Protein AF-A0A950HP23-F1 (afdb_monomer_lite)

pLDDT: mean 74.01, std 20.94, range [34.53, 98.5]

Secondary structure (DSSP, 8-state):
-PPPEEEEEEESTTTT-TTSEEEEEEESSHHHHHHHHHHHHHHHHHHHHHHHHTTSTTS-HHHHHHHHHHHHSEEEEEE-TTS-B-S-HHHHHHHHHHHHHHHHHHHHHHHTTS-----------------------------SS--PPPPTHHHHHHHHHHHHHHHHHHH--

Radius of gyration: 28.59 Å; chains: 1; bounding box: 84×47×52 Å

Structure (mmCIF, N/CA/C/O backbone):
data_AF-A0A950HP23-F1
#
_entry.id   AF-A0A950HP23-F1
#
loop_
_atom_site.group_PDB
_atom_site.id
_atom_site.type_symbol
_atom_site.label_atom_id
_atom_site.label_alt_id
_atom_site.label_comp_id
_atom_site.label_asym_id
_atom_site.label_entity_id
_atom_site.label_seq_id
_atom_site.pdbx_PDB_ins_code
_atom_site.Cartn_x
_atom_site.Cartn_y
_atom_site.Cartn_z
_atom_site.occupancy
_atom_site.B_iso_or_equiv
_atom_site.auth_seq_id
_atom_site.auth_comp_id
_atom_site.auth_asym_id
_atom_site.auth_atom_id
_atom_site.pdbx_PDB_model_num
ATOM 1 N N . MET A 1 1 ? 20.517 -5.045 -19.372 1.00 52.53 1 MET A N 1
ATOM 2 C CA . MET A 1 1 ? 19.512 -6.123 -19.314 1.00 52.53 1 MET A CA 1
ATOM 3 C C . MET A 1 1 ? 18.325 -5.538 -18.589 1.00 52.53 1 MET A C 1
ATOM 5 O O . MET A 1 1 ? 18.544 -4.995 -17.513 1.00 52.53 1 MET A O 1
ATOM 9 N N . ASP A 1 2 ? 17.135 -5.584 -19.178 1.00 70.44 2 ASP A N 1
ATOM 10 C CA . ASP A 1 2 ? 15.925 -5.118 -18.498 1.00 70.44 2 ASP A CA 1
ATOM 11 C C . ASP A 1 2 ? 15.677 -6.008 -17.279 1.00 70.44 2 ASP A C 1
ATOM 13 O O . ASP A 1 2 ? 15.664 -7.237 -17.405 1.00 70.44 2 ASP A O 1
ATOM 17 N N . GLN A 1 3 ? 15.518 -5.409 -16.100 1.00 82.56 3 GLN A N 1
ATOM 18 C CA . GLN A 1 3 ? 15.106 -6.164 -14.920 1.00 82.56 3 GLN A CA 1
ATOM 19 C C . GLN A 1 3 ? 13.614 -6.513 -15.036 1.00 82.56 3 GLN A C 1
ATOM 21 O O . GLN A 1 3 ? 12.870 -5.810 -15.722 1.00 82.56 3 GLN A O 1
ATOM 26 N N . PRO A 1 4 ? 13.130 -7.605 -14.424 1.00 93.06 4 PRO A N 1
ATOM 27 C CA . PRO A 1 4 ? 11.693 -7.825 -14.324 1.00 93.06 4 PRO A CA 1
ATOM 28 C C . PRO A 1 4 ? 11.042 -6.727 -13.469 1.00 93.06 4 PRO A C 1
ATOM 30 O O . PRO A 1 4 ? 11.697 -6.105 -12.628 1.00 93.06 4 PRO A O 1
ATOM 33 N N . TYR A 1 5 ? 9.733 -6.526 -13.644 1.00 97.12 5 TYR A N 1
ATOM 34 C CA . TYR A 1 5 ? 8.962 -5.786 -12.644 1.00 97.12 5 TYR A CA 1
ATOM 35 C C . TYR A 1 5 ? 9.101 -6.514 -11.314 1.00 97.12 5 TYR A C 1
ATOM 37 O O . TYR A 1 5 ? 9.101 -7.746 -11.287 1.00 97.12 5 TYR A O 1
ATOM 45 N N . HIS A 1 6 ? 9.210 -5.788 -10.216 1.00 96.94 6 HIS A N 1
ATOM 46 C CA . HIS A 1 6 ? 9.373 -6.416 -8.914 1.00 96.94 6 HIS A CA 1
ATOM 47 C C . HIS A 1 6 ? 8.680 -5.616 -7.827 1.00 96.94 6 HIS A C 1
ATOM 49 O O . HIS A 1 6 ? 8.349 -4.443 -8.007 1.00 96.94 6 HIS A O 1
ATOM 55 N N . VAL A 1 7 ? 8.424 -6.292 -6.714 1.00 97.12 7 VAL A N 1
ATOM 56 C CA . VAL A 1 7 ? 7.907 -5.673 -5.500 1.00 97.12 7 VAL A CA 1
ATOM 57 C C . VAL A 1 7 ? 8.967 -5.801 -4.428 1.00 97.12 7 VAL A C 1
ATOM 59 O O . VAL A 1 7 ? 9.409 -6.910 -4.123 1.00 97.12 7 VAL A O 1
ATOM 62 N N . THR A 1 8 ? 9.347 -4.664 -3.869 1.00 95.50 8 THR A N 1
ATOM 63 C CA . THR A 1 8 ? 10.234 -4.582 -2.714 1.00 95.50 8 THR A CA 1
ATOM 64 C C . THR A 1 8 ? 9.398 -4.213 -1.506 1.00 95.50 8 THR A C 1
ATOM 66 O O . THR A 1 8 ? 8.551 -3.325 -1.591 1.00 95.50 8 THR A O 1
ATOM 69 N N . VAL A 1 9 ? 9.613 -4.911 -0.404 1.00 94.00 9 VAL A N 1
ATOM 70 C CA . VAL A 1 9 ? 8.960 -4.645 0.870 1.00 94.00 9 VAL A CA 1
ATOM 71 C C . VAL A 1 9 ? 9.965 -3.974 1.784 1.00 94.00 9 VAL A C 1
ATOM 73 O O . VAL A 1 9 ? 11.094 -4.444 1.902 1.00 94.00 9 VAL A O 1
ATOM 76 N N . PHE A 1 10 ? 9.539 -2.873 2.391 1.00 90.88 10 PHE A N 1
ATOM 77 C CA . PHE A 1 10 ? 10.274 -2.174 3.433 1.00 90.88 10 PHE A CA 1
ATOM 78 C C . PHE A 1 10 ? 9.595 -2.445 4.771 1.00 90.88 10 PHE A C 1
ATOM 80 O O . PHE A 1 10 ? 8.373 -2.295 4.874 1.00 90.88 10 PHE A O 1
ATOM 87 N N . ASP A 1 11 ? 10.365 -2.812 5.788 1.00 86.56 11 ASP A N 1
ATOM 88 C CA . ASP A 1 11 ? 9.842 -2.879 7.147 1.00 86.56 11 ASP A CA 1
ATOM 89 C C . ASP A 1 11 ? 9.592 -1.452 7.668 1.00 86.56 11 ASP A C 1
ATOM 91 O O . ASP A 1 11 ? 10.517 -0.646 7.804 1.00 86.56 11 ASP A O 1
ATOM 95 N N . ASN A 1 12 ? 8.330 -1.099 7.947 1.00 81.12 12 ASN A N 1
ATOM 96 C CA . ASN A 1 12 ? 8.040 0.226 8.495 1.00 81.12 12 ASN A CA 1
ATOM 97 C C . ASN A 1 12 ? 8.515 0.393 9.943 1.00 81.12 12 ASN A C 1
ATOM 99 O O . ASN A 1 12 ? 8.729 1.529 10.375 1.00 81.12 12 ASN A O 1
ATOM 103 N N . PHE A 1 13 ? 8.679 -0.700 10.687 1.00 78.06 13 PHE A N 1
ATOM 104 C CA . PHE A 1 13 ? 9.155 -0.655 12.063 1.00 78.06 13 PHE A CA 1
ATOM 105 C C . PHE A 1 13 ? 10.662 -0.362 12.121 1.00 78.06 13 PHE A C 1
ATOM 107 O O . PHE A 1 13 ? 11.115 0.377 12.997 1.00 78.06 13 PHE A O 1
ATOM 114 N N . HIS A 1 14 ? 11.421 -0.843 11.134 1.00 79.06 14 HIS A N 1
ATOM 115 C CA . HIS A 1 14 ? 12.866 -0.641 11.011 1.00 79.06 14 HIS A CA 1
ATOM 116 C C . HIS A 1 14 ? 13.250 0.216 9.789 1.00 79.06 14 HIS A C 1
ATOM 118 O O . HIS A 1 14 ? 14.231 -0.064 9.112 1.00 79.06 14 HIS A O 1
ATOM 124 N N . ARG A 1 15 ? 12.518 1.306 9.510 1.00 64.81 15 ARG A N 1
ATOM 125 C CA . ARG A 1 15 ? 12.745 2.170 8.322 1.00 64.81 15 ARG A CA 1
ATOM 126 C C . ARG A 1 15 ? 14.166 2.699 8.134 1.00 64.81 15 ARG A C 1
ATOM 128 O O . ARG A 1 15 ? 14.535 3.037 7.011 1.00 64.81 15 ARG A O 1
ATOM 135 N N . ASP A 1 16 ? 14.913 2.836 9.223 1.00 71.69 16 ASP A N 1
ATOM 136 C CA . ASP A 1 16 ? 16.284 3.345 9.202 1.00 71.69 16 ASP A CA 1
ATOM 137 C C . ASP A 1 16 ? 17.326 2.235 8.980 1.00 71.69 16 ASP A C 1
ATOM 139 O O . ASP A 1 16 ? 18.511 2.539 8.828 1.00 71.69 16 ASP A O 1
ATOM 143 N N . ASP A 1 17 ? 16.903 0.967 8.954 1.00 79.00 17 ASP A N 1
ATOM 144 C CA . ASP A 1 17 ? 17.768 -0.175 8.687 1.00 79.00 17 ASP A CA 1
ATOM 145 C C . ASP A 1 17 ? 17.733 -0.533 7.187 1.00 79.00 17 ASP A C 1
ATOM 147 O O . ASP A 1 17 ? 16.716 -1.008 6.673 1.00 79.00 17 ASP A O 1
ATOM 151 N N . PRO A 1 18 ? 18.826 -0.290 6.443 1.00 73.50 18 PRO A N 1
ATOM 152 C CA . PRO A 1 18 ? 18.886 -0.585 5.017 1.00 73.50 18 PRO A CA 1
ATOM 153 C C . PRO A 1 18 ? 18.887 -2.086 4.701 1.00 73.50 18 PRO A C 1
ATOM 155 O O . PRO A 1 18 ? 18.700 -2.427 3.533 1.00 73.50 18 PRO A O 1
ATOM 158 N N . ASP A 1 19 ? 19.109 -2.959 5.690 1.00 81.56 19 ASP A N 1
ATOM 159 C CA . ASP A 1 19 ? 19.067 -4.413 5.518 1.00 81.56 19 ASP A CA 1
ATOM 160 C C . ASP A 1 19 ? 17.645 -4.980 5.723 1.00 81.56 19 ASP A C 1
ATOM 162 O O . ASP A 1 19 ? 17.366 -6.104 5.301 1.00 81.56 19 ASP A O 1
ATOM 166 N N . GLU A 1 20 ? 16.710 -4.189 6.264 1.00 85.50 20 GLU A N 1
ATOM 167 C CA . GLU A 1 20 ? 15.303 -4.567 6.494 1.00 85.50 20 GLU A CA 1
ATOM 168 C C . GLU A 1 20 ? 14.429 -4.299 5.253 1.00 85.50 20 GLU A C 1
ATOM 170 O O . GLU A 1 20 ? 13.342 -3.707 5.284 1.00 85.50 20 GLU A O 1
ATOM 175 N N . VAL A 1 21 ? 14.954 -4.737 4.106 1.00 89.94 21 VAL A N 1
ATOM 176 C CA . VAL A 1 21 ? 14.335 -4.611 2.790 1.00 89.94 21 VAL A CA 1
ATOM 177 C C . VAL A 1 21 ? 14.521 -5.897 1.991 1.00 89.94 21 VAL A C 1
ATOM 179 O O . VAL A 1 21 ? 15.623 -6.434 1.869 1.00 89.94 21 VAL A O 1
ATOM 182 N N . TRP A 1 22 ? 13.446 -6.404 1.388 1.00 92.50 22 TRP A N 1
ATOM 183 C CA . TRP A 1 22 ? 13.521 -7.624 0.581 1.00 92.50 22 TRP A CA 1
ATOM 184 C C . TRP A 1 22 ? 12.612 -7.587 -0.641 1.00 92.50 22 TRP A C 1
ATOM 186 O O . TRP A 1 22 ? 11.579 -6.920 -0.683 1.00 92.50 22 TRP A O 1
ATOM 196 N N . VAL A 1 23 ? 12.993 -8.347 -1.668 1.00 94.19 23 VAL A N 1
ATOM 197 C CA . VAL A 1 23 ? 12.158 -8.545 -2.856 1.00 94.19 23 VAL A CA 1
ATOM 198 C C . VAL A 1 23 ? 11.120 -9.622 -2.552 1.00 94.19 23 VAL A C 1
ATOM 200 O O . VAL A 1 23 ? 11.451 -10.796 -2.405 1.00 94.19 23 VAL A O 1
ATOM 203 N N . SER A 1 24 ? 9.854 -9.216 -2.492 1.00 93.31 24 SER A N 1
ATOM 204 C CA . SER A 1 24 ? 8.693 -10.087 -2.255 1.00 93.31 24 SER A CA 1
ATOM 205 C C . SER A 1 24 ? 8.318 -10.905 -3.497 1.00 93.31 24 SER A C 1
ATOM 207 O O . SER A 1 24 ? 7.831 -12.032 -3.396 1.00 93.31 24 SER A O 1
ATOM 209 N N . GLY A 1 25 ? 8.598 -10.382 -4.696 1.00 94.88 25 GLY A N 1
ATOM 210 C CA . GLY A 1 25 ? 8.337 -11.107 -5.935 1.00 94.88 25 GLY A CA 1
ATOM 211 C C . GLY A 1 25 ? 8.779 -10.381 -7.198 1.00 94.88 25 GLY A C 1
ATOM 212 O O . GLY A 1 25 ? 9.046 -9.179 -7.195 1.00 94.88 25 GLY A O 1
ATOM 213 N N . THR A 1 26 ? 8.820 -11.134 -8.299 1.00 97.12 26 THR A N 1
ATOM 214 C CA . THR A 1 26 ? 9.098 -10.629 -9.650 1.00 97.12 26 THR A CA 1
ATOM 215 C C . THR A 1 26 ? 7.949 -10.976 -10.593 1.00 97.12 26 THR A C 1
ATOM 217 O O . THR A 1 26 ? 7.298 -12.013 -10.457 1.00 97.12 26 THR A O 1
ATOM 220 N N . PHE A 1 27 ? 7.671 -10.088 -11.543 1.00 96.94 27 PHE A N 1
ATOM 221 C CA . PHE A 1 27 ? 6.472 -10.112 -12.371 1.00 96.94 27 PHE A CA 1
ATOM 222 C C . PHE A 1 27 ? 6.801 -9.774 -13.828 1.00 96.94 27 PHE A C 1
ATOM 224 O O . PHE A 1 27 ? 7.689 -8.977 -14.136 1.00 96.94 27 PHE A O 1
ATOM 231 N N . ALA A 1 28 ? 6.043 -10.365 -14.752 1.00 95.25 28 ALA A N 1
ATOM 232 C CA . ALA A 1 28 ? 6.210 -10.117 -16.185 1.00 95.25 28 ALA A CA 1
ATOM 233 C C . ALA A 1 28 ? 5.651 -8.749 -16.632 1.00 95.25 28 ALA A C 1
ATOM 235 O O . ALA A 1 28 ? 6.125 -8.176 -17.619 1.00 95.25 28 ALA A O 1
ATOM 236 N N . THR A 1 29 ? 4.664 -8.229 -15.897 1.00 97.00 29 THR A N 1
ATOM 237 C CA . THR A 1 29 ? 3.838 -7.061 -16.249 1.00 97.00 29 THR A CA 1
ATOM 238 C C . THR A 1 29 ? 3.692 -6.106 -15.066 1.00 97.00 29 THR A C 1
ATOM 240 O O . THR A 1 29 ? 3.638 -6.569 -13.922 1.00 97.00 29 THR A O 1
ATOM 243 N N . ALA A 1 30 ? 3.515 -4.812 -15.345 1.00 97.50 30 ALA A N 1
ATOM 244 C CA . ALA A 1 30 ? 3.261 -3.789 -14.330 1.00 97.50 30 ALA A CA 1
ATOM 245 C C . ALA A 1 30 ? 1.995 -4.094 -13.514 1.00 97.50 30 ALA A C 1
ATOM 247 O O . ALA A 1 30 ? 2.004 -4.018 -12.290 1.00 97.50 30 ALA A O 1
ATOM 248 N N . GLU A 1 31 ? 0.923 -4.524 -14.179 1.00 98.19 31 GLU A N 1
ATOM 249 C CA . GLU A 1 31 ? -0.383 -4.778 -13.570 1.00 98.19 31 GLU A CA 1
ATOM 250 C C . GLU A 1 31 ? -0.306 -5.878 -12.508 1.00 98.19 31 GLU A C 1
ATOM 252 O O . GLU A 1 31 ? -0.896 -5.751 -11.439 1.00 98.19 31 GLU A O 1
ATOM 257 N N . ALA A 1 32 ? 0.457 -6.940 -12.777 1.00 97.88 32 ALA A N 1
ATOM 258 C CA . ALA A 1 32 ? 0.666 -8.033 -11.831 1.00 97.88 32 ALA A CA 1
ATOM 259 C C . ALA A 1 32 ? 1.462 -7.594 -10.590 1.00 97.88 32 ALA A C 1
ATOM 261 O O . ALA A 1 32 ? 1.109 -7.993 -9.480 1.00 97.88 32 ALA A O 1
ATOM 262 N N . ALA A 1 33 ? 2.483 -6.746 -10.761 1.00 97.81 33 ALA A N 1
ATOM 263 C CA . ALA A 1 33 ? 3.232 -6.180 -9.638 1.00 97.81 33 ALA A CA 1
ATOM 264 C C . A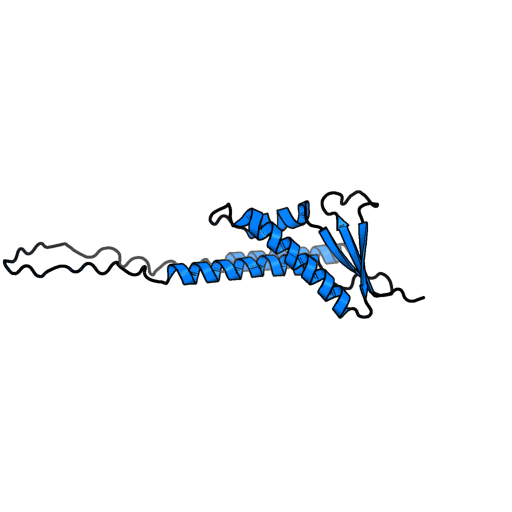LA A 1 33 ? 2.341 -5.264 -8.783 1.00 97.81 33 ALA A C 1
ATOM 266 O O . ALA A 1 33 ? 2.285 -5.412 -7.564 1.00 97.81 33 ALA A O 1
ATOM 267 N N . ILE A 1 34 ? 1.561 -4.385 -9.421 1.00 98.50 34 ILE A N 1
ATOM 268 C CA . ILE A 1 34 ? 0.604 -3.503 -8.736 1.00 98.50 34 ILE A CA 1
ATOM 269 C C . ILE A 1 34 ? -0.461 -4.319 -7.997 1.00 98.50 34 ILE A C 1
ATOM 271 O O . ILE A 1 34 ? -0.774 -4.029 -6.846 1.00 98.50 34 ILE A O 1
ATOM 275 N N . ALA A 1 35 ? -1.009 -5.361 -8.624 1.00 98.31 35 ALA A N 1
ATOM 276 C CA . ALA A 1 35 ? -1.989 -6.234 -7.985 1.00 98.31 35 ALA A CA 1
ATOM 277 C C . ALA A 1 35 ? -1.408 -6.965 -6.764 1.00 98.31 35 ALA A C 1
ATOM 279 O O . ALA A 1 35 ? -2.122 -7.180 -5.786 1.00 98.31 35 ALA A O 1
ATOM 280 N N . ALA A 1 36 ? -0.122 -7.330 -6.798 1.00 97.88 36 ALA A N 1
ATOM 281 C CA . ALA A 1 36 ? 0.555 -7.919 -5.649 1.00 97.88 36 ALA A CA 1
ATOM 282 C C . ALA A 1 36 ? 0.700 -6.922 -4.491 1.00 97.88 36 ALA A C 1
ATOM 284 O O . ALA A 1 36 ? 0.333 -7.271 -3.372 1.00 97.88 36 ALA A O 1
ATOM 285 N N . VAL A 1 37 ? 1.127 -5.684 -4.773 1.00 98.06 37 VAL A N 1
ATOM 286 C CA . VAL A 1 37 ? 1.192 -4.597 -3.779 1.00 98.06 37 VAL A CA 1
ATOM 287 C C . VAL A 1 37 ? -0.174 -4.353 -3.142 1.00 98.06 37 VAL A C 1
ATOM 289 O O . VAL A 1 37 ? -0.295 -4.382 -1.921 1.00 98.06 37 VAL A O 1
ATOM 292 N N . LYS A 1 38 ? -1.220 -4.177 -3.959 1.00 98.25 38 LYS A N 1
ATOM 293 C CA . LYS A 1 38 ? -2.584 -3.933 -3.467 1.00 98.25 38 LYS A CA 1
ATOM 294 C C . LYS A 1 38 ? -3.072 -5.043 -2.546 1.00 98.25 38 LYS A C 1
ATOM 296 O O . LYS A 1 38 ? -3.576 -4.758 -1.472 1.00 98.25 38 LYS A O 1
ATOM 301 N N . ARG A 1 39 ? -2.878 -6.304 -2.940 1.00 97.75 39 ARG A N 1
ATOM 302 C CA . ARG A 1 39 ? -3.282 -7.461 -2.131 1.00 97.75 39 ARG A CA 1
ATOM 303 C C . ARG A 1 39 ? -2.583 -7.496 -0.773 1.00 97.75 39 ARG A C 1
ATOM 305 O O . ARG A 1 39 ? -3.217 -7.874 0.205 1.00 97.75 39 ARG A O 1
ATOM 312 N N . GLN A 1 40 ? -1.300 -7.145 -0.717 1.00 97.00 40 GLN A N 1
ATOM 313 C CA . GLN A 1 40 ? -0.565 -7.100 0.545 1.00 97.00 40 GLN A CA 1
ATOM 314 C C . GLN A 1 40 ? -1.082 -5.962 1.434 1.00 97.00 40 GLN A C 1
ATOM 316 O O . GLN A 1 40 ? -1.434 -6.220 2.578 1.00 97.00 40 GLN A O 1
ATOM 321 N N . ILE A 1 41 ? -1.257 -4.754 0.883 1.00 96.56 41 ILE A N 1
ATOM 322 C CA . ILE A 1 41 ? -1.859 -3.617 1.604 1.00 96.56 41 ILE A CA 1
ATOM 323 C C . ILE A 1 41 ? -3.253 -3.971 2.138 1.00 96.56 41 ILE A C 1
ATOM 325 O O . ILE A 1 41 ? -3.538 -3.741 3.309 1.00 96.56 41 ILE A O 1
ATOM 329 N N . ASP A 1 42 ? -4.115 -4.556 1.301 1.00 96.44 42 ASP A N 1
ATOM 330 C CA . ASP A 1 42 ? -5.469 -4.959 1.689 1.00 96.44 42 ASP A CA 1
ATOM 331 C C . ASP A 1 42 ? -5.441 -5.982 2.843 1.00 96.44 42 ASP A C 1
ATOM 333 O O . ASP A 1 42 ? -6.258 -5.903 3.760 1.00 96.44 42 ASP A O 1
ATOM 337 N N . SER A 1 43 ? -4.497 -6.932 2.811 1.00 95.31 43 SER A N 1
ATOM 338 C CA . SER A 1 43 ? -4.325 -7.955 3.850 1.00 95.31 43 SER A CA 1
ATOM 339 C C . SER A 1 43 ? -3.868 -7.358 5.183 1.00 95.31 43 SER A C 1
ATOM 341 O O . SER A 1 43 ? -4.442 -7.674 6.223 1.00 95.31 43 SER A O 1
ATOM 343 N N . GLU A 1 44 ? -2.865 -6.483 5.153 1.00 93.75 44 GLU A N 1
ATOM 344 C CA . GLU A 1 44 ? -2.347 -5.777 6.331 1.00 93.75 44 GLU A CA 1
ATOM 345 C C . GLU A 1 44 ? -3.421 -4.876 6.952 1.00 93.75 44 GLU A C 1
ATOM 347 O O . GLU A 1 44 ? -3.692 -4.941 8.151 1.00 93.75 44 GLU A O 1
ATOM 352 N N . LEU A 1 45 ? -4.122 -4.086 6.130 1.00 92.56 45 LEU A N 1
ATOM 353 C CA . LEU A 1 45 ? -5.228 -3.252 6.601 1.00 92.56 45 LEU A CA 1
ATOM 354 C C . LEU A 1 45 ? -6.340 -4.089 7.240 1.00 92.56 45 LEU A C 1
ATOM 356 O O . LEU A 1 45 ? -6.860 -3.696 8.281 1.00 92.56 45 LEU A O 1
ATOM 360 N N . ALA A 1 46 ? -6.694 -5.243 6.666 1.00 90.94 46 ALA A N 1
ATOM 361 C CA . ALA A 1 46 ? -7.675 -6.151 7.258 1.00 90.94 46 ALA A CA 1
ATOM 362 C C . ALA A 1 46 ? -7.209 -6.719 8.607 1.00 90.94 46 ALA A C 1
ATOM 364 O O . ALA A 1 46 ? -8.010 -6.812 9.542 1.00 90.94 46 ALA A O 1
ATOM 365 N N . HIS A 1 47 ? -5.923 -7.057 8.730 1.00 90.31 47 HIS A N 1
ATOM 366 C CA . HIS A 1 47 ? -5.336 -7.513 9.985 1.00 90.31 47 HIS A CA 1
ATOM 367 C C . HIS A 1 47 ? -5.438 -6.430 11.069 1.00 90.31 47 HIS A C 1
ATOM 369 O O . HIS A 1 47 ? -6.112 -6.649 12.079 1.00 90.31 47 HIS A O 1
ATOM 375 N N . PHE A 1 48 ? -4.898 -5.231 10.830 1.00 88.31 48 PHE A N 1
ATOM 376 C CA . PHE A 1 48 ? -4.966 -4.135 11.804 1.00 88.31 48 PHE A CA 1
ATOM 377 C C . PHE A 1 48 ? -6.397 -3.681 12.083 1.00 88.31 48 PHE A C 1
ATOM 379 O O . PHE A 1 48 ? -6.718 -3.306 13.209 1.00 88.31 48 PHE A O 1
ATOM 386 N N . TRP A 1 49 ? -7.289 -3.750 11.093 1.00 86.19 49 TRP A N 1
ATOM 387 C CA . TRP A 1 49 ? -8.708 -3.487 11.303 1.00 86.19 49 TRP A CA 1
ATOM 388 C C . TRP A 1 49 ? -9.300 -4.419 12.362 1.00 86.19 49 TRP A C 1
ATOM 390 O O . TRP A 1 49 ? -9.951 -3.944 13.296 1.00 86.19 49 TRP A O 1
ATOM 400 N N . SER A 1 50 ? -9.038 -5.726 12.251 1.00 82.88 50 SER A N 1
ATOM 401 C CA . SER A 1 50 ? -9.531 -6.720 13.211 1.00 82.88 50 SER A CA 1
ATOM 402 C C . SER A 1 50 ? -8.985 -6.495 14.625 1.00 82.88 50 SER A C 1
ATOM 404 O O . SER A 1 50 ? -9.731 -6.596 15.595 1.00 82.88 50 SER A O 1
ATOM 406 N N . GLU A 1 51 ? -7.719 -6.097 14.762 1.00 81.50 51 GLU A N 1
ATOM 407 C CA . GLU A 1 51 ? -7.113 -5.873 16.077 1.00 81.50 51 GLU A CA 1
ATOM 408 C C . GLU A 1 51 ? -7.576 -4.567 16.731 1.00 81.50 51 GLU A C 1
ATOM 410 O O . GLU A 1 51 ? -7.834 -4.512 17.934 1.00 81.50 51 GLU A O 1
ATOM 415 N N . VAL A 1 52 ? -7.681 -3.499 15.941 1.00 75.88 52 VAL A N 1
ATOM 416 C CA . VAL A 1 52 ? -7.866 -2.135 16.443 1.00 75.88 52 VAL A CA 1
ATOM 417 C C . VAL A 1 52 ? -9.338 -1.763 16.575 1.00 75.88 52 VAL A C 1
ATOM 419 O O . VAL A 1 52 ? -9.713 -1.062 17.517 1.00 75.88 52 VAL A O 1
ATOM 422 N N . CYS A 1 53 ? -10.176 -2.185 15.628 1.00 64.44 53 CYS A N 1
ATOM 423 C CA . CYS A 1 53 ? -11.537 -1.665 15.500 1.00 64.44 53 CYS A CA 1
ATOM 424 C C . CYS A 1 53 ? -12.581 -2.542 16.195 1.00 64.44 53 CYS A C 1
ATOM 426 O O . CYS A 1 53 ? -13.564 -2.004 16.707 1.00 64.44 53 CYS A O 1
ATOM 428 N N . GLU A 1 54 ? -12.368 -3.860 16.296 1.00 62.31 54 GLU A N 1
ATOM 429 C CA . GLU A 1 54 ? -13.282 -4.738 17.046 1.00 62.31 54 GLU A CA 1
ATOM 430 C C . GLU A 1 54 ? -13.292 -4.416 18.551 1.00 62.31 54 GLU A C 1
ATOM 432 O O . GLU A 1 54 ? -14.302 -4.612 19.231 1.00 62.31 54 GLU A O 1
ATOM 437 N N . GLN A 1 55 ? -12.193 -3.867 19.077 1.00 62.69 55 GLN A N 1
ATOM 438 C CA . GLN A 1 55 ? -12.029 -3.613 20.510 1.00 62.69 55 GLN A CA 1
ATOM 439 C C . GLN A 1 55 ? -12.711 -2.315 20.988 1.00 62.69 55 GLN A C 1
ATOM 441 O O . GLN A 1 55 ? -13.174 -2.250 22.130 1.00 62.69 55 GLN A O 1
ATOM 446 N N . ASP A 1 56 ? -12.853 -1.304 20.123 1.00 59.06 56 ASP A N 1
ATOM 447 C CA . ASP A 1 56 ? -13.006 0.093 20.569 1.00 59.06 56 ASP A CA 1
ATOM 448 C C . ASP A 1 56 ? -14.393 0.736 20.399 1.00 59.06 56 ASP A C 1
ATOM 450 O O . ASP A 1 56 ? -14.553 1.937 20.619 1.00 59.06 56 ASP A O 1
ATOM 454 N N . LYS A 1 57 ? -15.432 -0.045 20.074 1.00 58.94 57 LYS A N 1
ATOM 455 C CA . LYS A 1 57 ? -16.857 0.370 20.127 1.00 58.94 57 LYS A CA 1
ATOM 456 C C . LYS A 1 57 ? -17.161 1.787 19.575 1.00 58.94 57 LYS A C 1
ATOM 458 O O . LYS A 1 57 ? -18.025 2.482 20.112 1.00 58.94 57 LYS A O 1
ATOM 463 N N . GLY A 1 58 ? -16.503 2.210 18.491 1.00 55.16 58 GLY A N 1
ATOM 464 C CA . GLY A 1 58 ? -16.900 3.396 17.715 1.00 55.16 58 GLY A CA 1
ATOM 465 C C . GLY A 1 58 ? -16.122 4.705 17.933 1.00 55.16 58 GLY A C 1
ATOM 466 O O . GLY A 1 58 ? -16.653 5.762 17.592 1.00 55.16 58 GLY A O 1
ATOM 467 N N . VAL A 1 59 ? -14.887 4.685 18.451 1.00 56.09 59 VAL A N 1
ATOM 468 C CA . VAL A 1 59 ? -13.959 5.836 18.325 1.00 56.09 59 VAL A CA 1
ATOM 469 C C . VAL A 1 59 ? -13.333 5.848 16.924 1.00 56.09 59 VAL A C 1
ATOM 471 O O . VAL A 1 59 ? -13.071 4.782 16.379 1.00 56.09 59 VAL A O 1
ATOM 474 N N . SER A 1 60 ? -13.130 7.044 16.341 1.00 61.97 60 SER A N 1
ATOM 475 C CA . SER A 1 60 ? -12.694 7.263 14.944 1.00 61.97 60 SER A CA 1
ATOM 476 C C . SER A 1 60 ? -11.554 6.317 14.519 1.00 61.97 60 SER A C 1
ATOM 478 O O . SER A 1 60 ? -10.411 6.521 14.933 1.00 61.97 60 SER A O 1
ATOM 480 N N . PRO A 1 61 ? -11.849 5.292 13.698 1.00 74.81 61 PRO A N 1
ATOM 481 C CA . PRO A 1 61 ? -10.909 4.209 13.423 1.00 74.81 61 PRO A CA 1
ATOM 482 C C . PRO A 1 61 ? -9.855 4.553 12.361 1.00 74.81 61 PRO A C 1
ATOM 484 O O . PRO A 1 61 ? -8.862 3.841 12.264 1.00 74.81 61 PRO A O 1
ATOM 487 N N . LEU A 1 62 ? -10.018 5.642 11.593 1.00 79.06 62 LEU A N 1
ATOM 488 C CA . LEU A 1 62 ? -9.157 5.926 10.432 1.00 79.06 62 LEU A CA 1
ATOM 489 C C . LEU A 1 62 ? -7.733 6.297 10.824 1.00 79.06 62 LEU A C 1
ATOM 491 O O . LEU A 1 62 ? -6.796 5.612 10.429 1.00 79.06 62 LEU A O 1
ATOM 495 N N . ASP A 1 63 ? -7.574 7.344 11.633 1.00 82.81 63 ASP A N 1
ATOM 496 C CA . ASP A 1 63 ? -6.247 7.831 12.021 1.00 82.81 63 ASP A CA 1
ATOM 497 C C . ASP A 1 63 ? -5.478 6.759 12.798 1.00 82.81 63 ASP A C 1
ATOM 499 O O . ASP A 1 63 ? -4.266 6.622 12.646 1.00 82.81 63 ASP A O 1
ATOM 503 N N . ARG A 1 64 ? -6.185 5.949 13.599 1.00 84.06 64 ARG A N 1
ATOM 504 C CA . ARG A 1 64 ? -5.573 4.851 14.348 1.00 84.06 64 ARG A CA 1
ATOM 505 C C . ARG A 1 64 ? -5.187 3.682 13.446 1.00 84.06 64 ARG A C 1
ATOM 507 O O . ARG A 1 64 ? -4.095 3.156 13.625 1.00 84.06 64 ARG A O 1
ATOM 514 N N . LEU A 1 65 ? -6.031 3.293 12.489 1.00 87.88 65 LEU A N 1
ATOM 515 C CA . LEU A 1 65 ? -5.700 2.253 11.512 1.00 87.88 65 LEU A CA 1
ATOM 516 C C . LEU A 1 65 ? -4.493 2.664 10.667 1.00 87.88 65 LEU A C 1
ATOM 518 O O . LEU A 1 65 ? -3.538 1.903 10.561 1.00 87.88 65 LEU A O 1
ATOM 522 N N . ILE A 1 66 ? -4.510 3.888 10.132 1.00 89.50 66 ILE A N 1
ATOM 523 C CA . ILE A 1 66 ? -3.398 4.446 9.356 1.00 89.50 66 ILE A CA 1
ATOM 524 C C . ILE A 1 66 ? -2.134 4.514 10.216 1.00 89.50 66 ILE A C 1
ATOM 526 O O . ILE A 1 66 ? -1.058 4.145 9.756 1.00 89.50 66 ILE A O 1
ATOM 530 N N . SER A 1 67 ? -2.242 4.954 11.474 1.00 88.44 67 SER A N 1
ATOM 531 C CA . SER A 1 67 ? -1.099 4.996 12.388 1.00 88.44 67 SER A CA 1
ATOM 532 C C . SER A 1 67 ? -0.519 3.608 12.646 1.00 88.44 67 SER A C 1
ATOM 534 O O . SER A 1 67 ? 0.696 3.468 12.630 1.00 88.44 67 SER A O 1
ATOM 536 N N . GLN A 1 68 ? -1.356 2.596 12.881 1.00 88.31 68 GLN A N 1
ATOM 537 C CA . GLN A 1 68 ? -0.902 1.225 13.128 1.00 88.31 68 GLN A CA 1
ATOM 538 C C . GLN A 1 68 ? -0.233 0.638 11.887 1.00 88.31 68 GLN A C 1
ATOM 540 O O . GLN A 1 68 ? 0.886 0.140 11.977 1.00 88.31 68 GLN A O 1
ATOM 545 N N . TYR A 1 69 ? -0.851 0.822 10.718 1.00 89.94 69 TYR A N 1
ATOM 546 C CA . TYR A 1 69 ? -0.255 0.431 9.447 1.00 89.94 69 TYR A CA 1
ATOM 547 C C . TYR A 1 69 ? 1.124 1.084 9.258 1.00 89.94 69 TYR A C 1
ATOM 549 O O . TYR A 1 69 ? 2.120 0.411 9.016 1.00 89.94 69 TYR A O 1
ATOM 557 N N . ASN A 1 70 ? 1.217 2.403 9.428 1.00 89.38 70 ASN A N 1
ATOM 558 C CA . ASN A 1 70 ? 2.465 3.136 9.213 1.00 89.38 70 ASN A CA 1
ATOM 559 C C . ASN A 1 70 ? 3.569 2.804 10.223 1.00 89.38 70 ASN A C 1
ATOM 561 O O . ASN A 1 70 ? 4.731 3.085 9.939 1.00 89.38 70 ASN A O 1
ATOM 565 N N . SER A 1 71 ? 3.223 2.276 11.398 1.00 88.06 71 SER A N 1
ATOM 566 C CA . SER A 1 71 ? 4.192 1.920 12.438 1.00 88.06 71 SER A CA 1
ATOM 567 C C . SER A 1 71 ? 4.626 0.459 12.392 1.00 88.06 71 SER A C 1
ATOM 569 O O . SER A 1 71 ? 5.751 0.173 12.788 1.00 88.06 71 SER A O 1
ATOM 571 N N . PHE A 1 72 ? 3.756 -0.449 11.946 1.00 88.19 72 PHE A N 1
ATOM 572 C CA . PHE A 1 72 ? 3.972 -1.888 12.115 1.00 88.19 72 PHE A CA 1
ATOM 573 C C . PHE A 1 72 ? 3.744 -2.721 10.855 1.00 88.19 72 PHE A C 1
ATOM 575 O O . PHE A 1 72 ? 4.149 -3.878 10.839 1.00 88.19 72 PHE A O 1
ATOM 582 N N . ALA A 1 73 ? 3.104 -2.181 9.815 1.00 89.12 73 ALA A N 1
ATOM 583 C CA . ALA A 1 73 ? 2.903 -2.932 8.581 1.00 89.12 73 ALA A CA 1
ATOM 584 C C . ALA A 1 73 ? 4.178 -2.986 7.748 1.00 89.12 73 ALA A C 1
ATOM 586 O O . ALA A 1 73 ? 4.999 -2.068 7.744 1.00 89.12 73 ALA A O 1
ATOM 587 N N . GLU A 1 74 ? 4.247 -3.991 6.897 1.00 91.25 74 GLU A N 1
ATOM 588 C CA . GLU A 1 74 ? 5.135 -3.992 5.750 1.00 91.25 74 GLU A CA 1
ATOM 589 C C . GLU A 1 74 ? 4.696 -2.932 4.710 1.00 91.25 74 GLU A C 1
ATOM 591 O O . GLU A 1 74 ? 3.505 -2.734 4.434 1.00 91.25 74 GLU A O 1
ATOM 596 N N . ALA A 1 75 ? 5.659 -2.227 4.106 1.00 90.94 75 ALA A N 1
ATOM 597 C CA . ALA A 1 75 ? 5.433 -1.250 3.038 1.00 90.94 75 ALA A CA 1
ATOM 598 C C . ALA A 1 75 ? 5.861 -1.814 1.670 1.00 90.94 75 ALA A C 1
ATOM 600 O O . ALA A 1 75 ? 7.013 -1.646 1.263 1.00 90.94 75 ALA A O 1
ATOM 601 N N . PRO A 1 76 ? 4.954 -2.472 0.926 1.00 95.25 76 PRO A N 1
ATOM 602 C CA . PRO A 1 76 ? 5.250 -2.970 -0.412 1.00 95.25 76 PRO A CA 1
ATOM 603 C C . PRO A 1 76 ? 5.277 -1.837 -1.449 1.00 95.25 76 PRO A C 1
ATOM 605 O O . PRO A 1 76 ? 4.355 -1.024 -1.541 1.00 95.25 76 PRO A O 1
ATOM 608 N N . VAL A 1 77 ? 6.304 -1.818 -2.297 1.00 95.69 77 VAL A N 1
ATOM 609 C CA . VAL A 1 77 ? 6.490 -0.848 -3.387 1.00 95.69 77 VAL A CA 1
ATOM 610 C C . VAL A 1 77 ? 6.777 -1.588 -4.689 1.00 95.69 77 VAL A C 1
ATOM 612 O O . VAL A 1 77 ? 7.663 -2.440 -4.748 1.00 95.69 77 VAL A O 1
ATOM 615 N N . ALA A 1 78 ? 6.029 -1.264 -5.746 1.00 97.44 78 ALA A N 1
ATOM 616 C CA . ALA A 1 78 ? 6.235 -1.833 -7.077 1.00 97.44 78 ALA A CA 1
ATOM 617 C C . ALA A 1 78 ? 7.193 -0.974 -7.911 1.00 97.44 78 ALA A C 1
ATOM 619 O O . ALA A 1 78 ? 7.005 0.240 -8.036 1.00 97.44 78 ALA A O 1
ATOM 620 N N . PHE A 1 79 ? 8.150 -1.637 -8.557 1.00 96.94 79 PHE A N 1
ATOM 621 C CA . PHE A 1 79 ? 9.145 -1.036 -9.437 1.00 96.94 79 PHE A CA 1
ATOM 622 C C . PHE A 1 79 ? 9.027 -1.574 -10.868 1.00 96.94 79 PHE A C 1
ATOM 624 O O . PHE A 1 79 ? 8.704 -2.748 -11.091 1.00 96.94 79 PHE A O 1
ATOM 631 N N . ASP A 1 80 ? 9.297 -0.713 -11.852 1.00 96.56 80 ASP A N 1
ATOM 632 C CA . ASP A 1 80 ? 9.450 -1.121 -13.246 1.00 96.56 80 ASP A CA 1
ATOM 633 C C . ASP A 1 80 ? 10.803 -1.778 -13.533 1.00 96.56 80 ASP A C 1
ATOM 635 O O . ASP A 1 80 ? 11.669 -1.950 -12.675 1.00 96.56 80 ASP A O 1
ATOM 639 N N . ARG A 1 81 ? 10.985 -2.120 -14.807 1.00 94.19 81 ARG A N 1
ATOM 640 C CA . ARG A 1 81 ? 12.202 -2.729 -15.343 1.00 94.19 81 ARG A CA 1
ATOM 641 C C . ARG A 1 81 ? 13.447 -1.840 -15.249 1.00 94.19 81 ARG A C 1
ATOM 643 O O . ARG A 1 81 ? 14.557 -2.346 -15.407 1.00 94.19 81 ARG A O 1
ATOM 650 N N . ASN A 1 82 ? 13.255 -0.543 -15.013 1.00 94.31 82 ASN A N 1
ATOM 651 C CA . ASN A 1 82 ? 14.294 0.471 -14.856 1.00 94.31 82 ASN A CA 1
ATOM 652 C C . ASN A 1 82 ? 14.517 0.853 -13.381 1.00 94.31 82 ASN A C 1
ATOM 654 O O . ASN A 1 82 ? 15.324 1.740 -13.110 1.00 94.31 82 ASN A O 1
ATOM 658 N N . GLY A 1 83 ? 13.803 0.229 -12.436 1.00 92.44 83 GLY A N 1
ATOM 659 C CA . GLY A 1 83 ? 13.864 0.572 -11.014 1.00 92.44 83 GLY A CA 1
ATOM 660 C C . GLY A 1 83 ? 13.095 1.844 -10.638 1.00 92.44 83 GLY A C 1
ATOM 661 O O . GLY A 1 83 ? 13.351 2.420 -9.586 1.00 92.44 83 GLY A O 1
ATOM 662 N N . SER A 1 84 ? 12.163 2.306 -11.475 1.00 95.25 84 SER A N 1
ATOM 663 C CA . SER A 1 84 ? 11.272 3.428 -11.152 1.00 95.25 84 SER A CA 1
ATOM 664 C C . SER A 1 84 ? 10.019 2.937 -10.435 1.00 95.25 84 SER A C 1
ATOM 666 O O . SER A 1 84 ? 9.433 1.932 -10.832 1.00 95.25 84 SER A O 1
ATOM 668 N N . VAL A 1 85 ? 9.574 3.664 -9.408 1.00 96.44 85 VAL A N 1
ATOM 669 C CA . VAL A 1 85 ? 8.301 3.383 -8.727 1.00 96.44 85 VAL A CA 1
ATOM 670 C C . VAL A 1 85 ? 7.141 3.590 -9.704 1.00 96.44 85 VAL A C 1
ATOM 672 O O . VAL A 1 85 ? 7.040 4.642 -10.334 1.00 96.44 85 VAL A O 1
ATOM 675 N N . ILE A 1 86 ? 6.259 2.595 -9.822 1.00 97.56 86 ILE A N 1
ATOM 676 C CA . ILE A 1 86 ? 5.132 2.612 -10.779 1.00 97.56 86 ILE A CA 1
ATOM 677 C C . ILE A 1 86 ? 3.757 2.744 -10.134 1.00 97.56 86 ILE A C 1
ATOM 679 O O . ILE A 1 86 ? 2.744 2.778 -10.834 1.00 97.56 86 ILE A O 1
ATOM 683 N N . PHE A 1 87 ? 3.703 2.780 -8.808 1.00 97.56 87 PHE A N 1
ATOM 684 C CA . PHE A 1 87 ? 2.455 2.802 -8.069 1.00 97.56 87 PHE A CA 1
ATOM 685 C C . PHE A 1 87 ? 2.622 3.522 -6.740 1.00 97.56 87 PHE A C 1
ATOM 687 O O . PHE A 1 87 ? 3.589 3.287 -6.020 1.00 97.56 87 PHE A O 1
ATOM 694 N N . ASP A 1 88 ? 1.662 4.387 -6.426 1.00 97.31 88 ASP A N 1
ATOM 695 C CA . ASP A 1 88 ? 1.609 5.095 -5.154 1.00 97.31 88 ASP A CA 1
ATOM 696 C C . ASP A 1 88 ? 0.922 4.211 -4.104 1.00 97.31 88 ASP A C 1
ATOM 698 O O . ASP A 1 88 ? -0.301 4.228 -3.934 1.00 97.31 88 ASP A O 1
ATOM 702 N N . SER A 1 89 ? 1.730 3.381 -3.440 1.00 95.06 89 SER A N 1
ATOM 703 C CA . SER A 1 89 ? 1.280 2.476 -2.379 1.00 95.06 89 SER A CA 1
ATOM 704 C C . SER A 1 89 ? 0.635 3.229 -1.215 1.00 95.06 89 SER A C 1
ATOM 706 O O . SER A 1 89 ? -0.366 2.765 -0.671 1.00 95.06 89 SER A O 1
ATOM 708 N N . THR A 1 90 ? 1.163 4.405 -0.862 1.00 93.62 90 THR A N 1
ATOM 709 C CA . THR A 1 90 ? 0.659 5.225 0.247 1.00 93.62 90 THR A CA 1
ATOM 710 C C . THR A 1 90 ? -0.735 5.751 -0.062 1.00 93.62 90 THR A C 1
ATOM 712 O O . THR A 1 90 ? -1.657 5.530 0.720 1.00 93.62 90 THR A O 1
ATOM 715 N N . ALA A 1 91 ? -0.922 6.370 -1.232 1.00 95.69 91 ALA A N 1
ATOM 716 C CA . ALA A 1 91 ? -2.230 6.878 -1.634 1.00 95.69 91 ALA A CA 1
ATOM 717 C C . ALA A 1 91 ? -3.277 5.758 -1.738 1.00 95.69 91 ALA A C 1
ATOM 719 O O . ALA A 1 91 ? -4.441 5.957 -1.385 1.00 95.69 91 ALA A O 1
ATOM 720 N N . TYR A 1 92 ? -2.878 4.566 -2.197 1.00 97.19 92 TYR A N 1
ATOM 721 C CA . TYR A 1 92 ? -3.777 3.414 -2.230 1.00 97.19 92 TYR A CA 1
ATOM 722 C C . TYR A 1 92 ? -4.162 2.927 -0.830 1.00 97.19 92 TYR A C 1
ATOM 724 O O . TYR A 1 92 ? -5.343 2.678 -0.592 1.00 97.19 92 TYR A O 1
ATOM 732 N N . MET A 1 93 ? -3.200 2.821 0.091 1.00 95.56 93 MET A N 1
ATOM 733 C CA . MET A 1 93 ? -3.452 2.438 1.483 1.00 95.56 93 MET A CA 1
ATOM 734 C C . MET A 1 93 ? -4.433 3.404 2.155 1.00 95.56 93 MET A C 1
ATOM 736 O O . MET A 1 93 ? -5.430 2.957 2.719 1.00 95.56 93 MET A O 1
ATOM 740 N N . GLU A 1 94 ? -4.220 4.716 2.025 1.00 93.88 94 GLU A N 1
ATOM 741 C CA . GLU A 1 94 ? -5.107 5.731 2.608 1.00 93.88 94 GLU A CA 1
ATOM 742 C C . GLU A 1 94 ? -6.526 5.655 2.028 1.00 93.88 94 GLU A C 1
ATOM 744 O O . GLU A 1 94 ? -7.514 5.689 2.768 1.00 93.88 94 GLU A O 1
ATOM 749 N N . TRP A 1 95 ? -6.638 5.504 0.702 1.00 95.44 95 TRP A N 1
ATOM 750 C CA . TRP A 1 95 ? -7.926 5.320 0.033 1.00 95.44 95 TRP A CA 1
ATOM 751 C C . TRP A 1 95 ? -8.646 4.058 0.525 1.00 95.44 95 TRP A C 1
ATOM 753 O O . TRP A 1 95 ? -9.834 4.118 0.851 1.00 95.44 95 TRP A O 1
ATOM 763 N N . LYS A 1 96 ? -7.935 2.929 0.629 1.00 95.00 96 LYS A N 1
ATOM 764 C CA . LYS A 1 96 ? -8.510 1.650 1.055 1.00 95.00 96 LYS A CA 1
ATOM 765 C C . LYS A 1 96 ? -8.940 1.672 2.523 1.00 95.00 96 LYS A C 1
ATOM 767 O O . LYS A 1 96 ? -10.029 1.205 2.850 1.00 95.00 96 LYS A O 1
ATOM 772 N N . ALA A 1 97 ? -8.127 2.268 3.394 1.00 91.44 97 ALA A N 1
ATOM 773 C CA . ALA A 1 97 ? -8.453 2.476 4.801 1.00 91.44 97 ALA A CA 1
ATOM 774 C C . ALA A 1 97 ? -9.745 3.298 4.966 1.00 91.44 97 ALA A C 1
ATOM 776 O O . ALA A 1 97 ? -10.616 2.948 5.765 1.00 91.44 97 ALA A O 1
ATOM 777 N N . ALA A 1 98 ? -9.908 4.362 4.173 1.00 90.19 98 ALA A N 1
ATOM 778 C CA . ALA A 1 98 ? -11.129 5.163 4.171 1.00 90.19 98 ALA A CA 1
ATOM 779 C C . ALA A 1 98 ? -12.351 4.385 3.642 1.00 90.19 98 ALA A C 1
ATOM 781 O O . ALA A 1 98 ? -13.446 4.519 4.197 1.00 90.19 98 ALA A O 1
ATOM 782 N N . GLU A 1 99 ? -12.176 3.557 2.604 1.00 90.19 99 GLU A N 1
ATOM 783 C CA . GLU A 1 99 ? -13.232 2.693 2.054 1.00 90.19 99 GLU A CA 1
ATOM 784 C C . GLU A 1 99 ? -13.771 1.716 3.111 1.00 90.19 99 GLU A C 1
ATOM 786 O O . GLU A 1 99 ? -14.979 1.692 3.357 1.00 90.19 99 GLU A O 1
ATOM 791 N N . MET A 1 100 ? -12.887 0.988 3.804 1.00 85.38 100 MET A N 1
ATOM 792 C CA . MET A 1 100 ? -13.267 0.001 4.829 1.00 85.38 100 MET A CA 1
ATOM 793 C C . MET A 1 100 ? -14.123 0.613 5.950 1.00 85.38 100 MET A C 1
ATOM 795 O O . MET A 1 100 ? -15.084 0.008 6.427 1.00 85.38 100 MET A O 1
ATOM 799 N N . ILE A 1 101 ? -13.837 1.857 6.339 1.00 79.88 101 ILE A N 1
ATOM 800 C CA . ILE A 1 101 ? -14.616 2.577 7.358 1.00 79.88 101 ILE A CA 1
ATOM 801 C C . ILE A 1 101 ? -15.989 2.984 6.832 1.00 79.88 101 ILE A C 1
ATOM 803 O O . ILE A 1 101 ? -16.984 2.900 7.558 1.00 79.88 101 ILE A O 1
ATOM 807 N N . GLY A 1 102 ? -16.058 3.423 5.573 1.00 77.31 102 GLY A N 1
ATOM 808 C CA . GLY A 1 102 ? -17.317 3.760 4.914 1.00 77.31 102 GLY A CA 1
ATOM 809 C C . GLY A 1 102 ? -18.273 2.566 4.832 1.00 77.31 102 GLY A C 1
ATOM 810 O O . GLY A 1 102 ? -19.478 2.719 5.068 1.00 77.31 102 GLY A O 1
ATOM 811 N N . GLU A 1 103 ? -17.748 1.371 4.559 1.00 75.38 103 GLU A N 1
ATOM 812 C CA . GLU A 1 103 ? -18.518 0.121 4.506 1.00 75.38 103 GLU A CA 1
ATOM 813 C C . GLU A 1 103 ? -19.091 -0.271 5.875 1.00 75.38 103 GLU A C 1
ATOM 815 O O . GLU A 1 103 ? -20.274 -0.620 5.984 1.00 75.38 103 GLU A O 1
ATOM 820 N N . VAL A 1 104 ? -18.296 -0.149 6.943 1.00 67.94 104 VAL A N 1
ATOM 821 C CA . VAL A 1 104 ? -18.747 -0.451 8.311 1.00 67.94 104 VAL A CA 1
ATOM 822 C C . VAL A 1 104 ? -19.786 0.558 8.791 1.00 67.94 104 VAL A C 1
ATO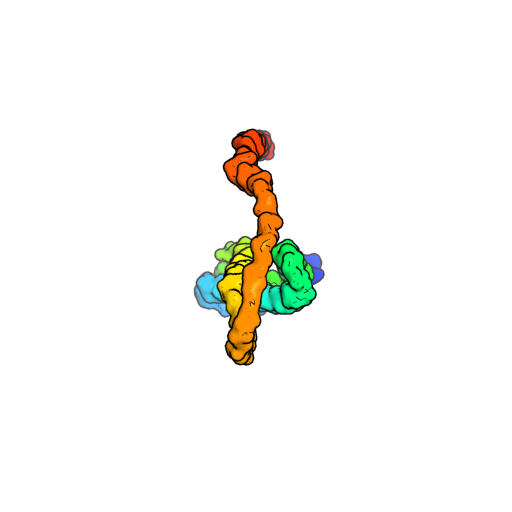M 824 O O . VAL A 1 104 ? -20.840 0.158 9.287 1.00 67.94 104 VAL A O 1
ATOM 827 N N . ALA A 1 105 ? -19.574 1.857 8.558 1.00 64.12 105 ALA A N 1
ATOM 828 C CA . ALA A 1 105 ? -20.561 2.886 8.894 1.00 64.12 105 ALA A CA 1
ATOM 829 C C . ALA A 1 105 ? -21.908 2.663 8.176 1.00 64.12 105 ALA A C 1
ATOM 831 O O . ALA A 1 105 ? -22.979 2.904 8.745 1.00 64.12 105 ALA A O 1
ATOM 832 N N . SER A 1 106 ? -21.865 2.167 6.937 1.00 63.22 106 SER A N 1
ATOM 833 C CA . SER A 1 106 ? -23.057 1.832 6.151 1.00 63.22 106 SER A CA 1
ATOM 834 C C . SER A 1 106 ? -23.766 0.576 6.675 1.00 63.22 106 SER A C 1
ATOM 836 O O . SER A 1 106 ? -24.998 0.543 6.732 1.00 63.22 106 SER A O 1
ATOM 838 N N . SER A 1 107 ? -23.004 -0.428 7.114 1.00 60.47 107 SER A N 1
ATOM 839 C CA . SER A 1 107 ? -23.516 -1.693 7.663 1.00 60.47 107 SER A CA 1
ATOM 840 C C . SER A 1 107 ? -24.149 -1.519 9.052 1.00 60.47 107 SER A C 1
ATOM 842 O O . SER A 1 107 ? -25.261 -1.998 9.289 1.00 60.47 107 SER A O 1
ATOM 844 N N . ASP A 1 108 ? -23.522 -0.736 9.934 1.00 59.59 108 ASP A N 1
ATOM 845 C CA . ASP A 1 108 ? -24.078 -0.355 11.242 1.00 59.59 108 ASP A CA 1
ATOM 846 C C . ASP A 1 108 ? -25.364 0.475 11.102 1.00 59.59 108 ASP A C 1
ATOM 848 O O . ASP A 1 108 ? -26.329 0.313 11.858 1.00 59.59 108 ASP A O 1
ATOM 852 N N . GLY A 1 109 ? -25.403 1.366 10.106 1.00 51.25 109 GLY A N 1
ATOM 853 C CA . GLY A 1 109 ? -26.585 2.160 9.774 1.00 51.25 109 GLY A CA 1
ATOM 854 C C . GLY A 1 109 ? -27.758 1.324 9.249 1.00 51.25 109 GLY A C 1
ATOM 855 O O . GLY A 1 109 ? -28.914 1.712 9.442 1.00 51.25 109 GLY A O 1
ATOM 856 N N . LEU A 1 110 ? -27.478 0.178 8.621 1.00 49.59 110 LEU A N 1
ATOM 857 C CA . LEU A 1 110 ? -28.473 -0.802 8.181 1.00 49.59 110 LEU A CA 1
ATOM 858 C C . LEU A 1 110 ? -28.977 -1.669 9.344 1.00 49.59 110 LEU A C 1
ATOM 860 O O . LEU A 1 110 ? -30.189 -1.855 9.461 1.00 49.59 110 LEU A O 1
ATOM 864 N N . GLN A 1 111 ? -28.099 -2.124 10.248 1.00 49.28 111 GLN A N 1
ATOM 865 C CA . GLN A 1 111 ? -28.519 -2.893 11.429 1.00 49.28 111 GLN A CA 1
ATOM 866 C C . GLN A 1 111 ? -29.392 -2.072 12.391 1.00 49.28 111 GLN A C 1
ATOM 868 O O . GLN A 1 111 ? -30.420 -2.566 12.848 1.00 49.28 111 GLN A O 1
ATOM 873 N N . ARG A 1 112 ? -29.079 -0.790 12.638 1.00 51.59 112 ARG A N 1
ATOM 874 C CA . ARG A 1 112 ? -29.914 0.074 13.507 1.00 51.59 112 ARG A CA 1
ATOM 875 C C . ARG A 1 112 ? -31.284 0.434 12.921 1.00 51.59 112 ARG A C 1
ATOM 877 O O . ARG A 1 112 ? -32.110 1.008 13.628 1.00 51.59 112 ARG A O 1
ATOM 884 N N . ARG A 1 113 ? -31.533 0.148 11.638 1.00 46.03 113 ARG A N 1
ATOM 885 C CA . ARG A 1 113 ? -32.833 0.368 10.980 1.00 46.03 113 ARG A CA 1
ATOM 886 C C . ARG A 1 113 ? -33.710 -0.878 10.924 1.00 46.03 113 ARG A C 1
ATOM 888 O O . ARG A 1 113 ? -34.842 -0.766 10.455 1.00 46.03 113 ARG A O 1
ATOM 895 N N . GLN A 1 114 ? -33.247 -2.032 11.405 1.00 38.28 114 GLN A N 1
ATOM 896 C CA . GLN A 1 114 ? -34.171 -3.118 11.707 1.00 38.28 114 GLN A CA 1
ATOM 897 C C . GLN A 1 114 ? -34.856 -2.813 13.044 1.00 38.28 114 GLN A C 1
ATOM 899 O O . GLN A 1 114 ? -34.170 -2.737 14.064 1.00 38.28 114 GLN A O 1
ATOM 904 N N . PRO A 1 115 ? -36.188 -2.618 13.082 1.00 41.66 115 PRO A N 1
ATOM 905 C CA . PRO A 1 115 ? -36.891 -2.677 14.350 1.00 41.66 115 PRO A CA 1
ATOM 906 C C . PRO A 1 115 ? -36.651 -4.070 14.930 1.00 41.66 115 PRO A C 1
ATOM 908 O O . PRO A 1 115 ? -36.909 -5.077 14.269 1.00 41.66 115 PRO A O 1
ATOM 911 N N . GLU A 1 116 ? -36.121 -4.108 16.149 1.00 42.12 116 GLU A N 1
ATOM 912 C CA . GLU A 1 116 ? -36.029 -5.315 16.960 1.00 42.12 116 GLU A CA 1
ATOM 913 C C . GLU A 1 116 ? -37.374 -6.065 16.869 1.00 42.12 116 GLU A C 1
ATOM 915 O O . GLU A 1 116 ? -38.425 -5.435 17.063 1.00 42.12 116 GLU A O 1
ATOM 920 N N . PRO A 1 117 ? -37.403 -7.363 16.504 1.00 45.75 117 PRO A N 1
ATOM 921 C CA . PRO A 1 117 ? -38.648 -8.109 16.483 1.00 45.75 117 PRO A CA 1
ATOM 922 C C . PRO A 1 117 ? -39.180 -8.159 17.913 1.00 45.75 117 PRO A C 1
ATOM 924 O O . PRO A 1 117 ? -38.678 -8.898 18.757 1.00 45.75 117 PRO A O 1
ATOM 927 N N . GLN A 1 118 ? -40.190 -7.331 18.183 1.00 45.81 118 GLN A N 1
ATOM 928 C CA . GLN A 1 118 ? -40.919 -7.322 19.444 1.00 45.81 118 GLN A CA 1
ATOM 929 C C . GLN A 1 118 ? -41.337 -8.765 19.758 1.00 45.81 118 GLN A C 1
ATOM 931 O O . GLN A 1 118 ? -41.974 -9.399 18.906 1.00 45.81 118 GLN A O 1
ATOM 936 N N . PRO A 1 119 ? -41.010 -9.314 20.941 1.00 47.22 119 PRO A N 1
ATOM 937 C CA . PRO A 1 119 ? -41.520 -10.619 21.317 1.00 47.22 119 PRO A CA 1
ATOM 938 C C . PRO A 1 119 ? -43.049 -10.553 21.282 1.00 47.22 119 PRO A C 1
ATOM 940 O O . PRO A 1 119 ? -43.667 -9.697 21.915 1.00 47.22 119 PRO A O 1
ATOM 943 N N . PHE A 1 120 ? -43.665 -11.438 20.499 1.00 47.84 120 PHE A N 1
ATOM 944 C CA . PHE A 1 120 ? -45.114 -11.557 20.404 1.00 47.84 120 PHE A CA 1
ATOM 945 C C . PHE A 1 120 ? -45.665 -12.014 21.760 1.00 47.84 120 PHE A C 1
ATOM 947 O O . PHE A 1 120 ? -45.750 -13.204 22.059 1.00 47.84 120 PHE A O 1
ATOM 954 N N . VAL A 1 121 ? -46.014 -11.055 22.618 1.00 49.66 121 VAL A N 1
ATOM 955 C CA . VAL A 1 121 ? -46.721 -11.329 23.866 1.00 49.66 121 VAL A CA 1
ATOM 956 C C . VAL A 1 121 ? -48.185 -11.582 23.516 1.00 49.66 121 VAL A C 1
ATOM 958 O O . VAL A 1 121 ? -48.933 -10.654 23.204 1.00 49.66 121 VAL A O 1
ATOM 961 N N . LEU A 1 122 ? -48.607 -12.847 23.600 1.00 45.31 122 LEU A N 1
ATOM 962 C CA . LEU A 1 122 ? -50.017 -13.249 23.596 1.00 45.31 122 LEU A CA 1
ATOM 963 C C . LEU A 1 122 ? -50.721 -12.686 24.837 1.00 45.31 122 LEU A C 1
ATOM 965 O O . LEU A 1 122 ? -50.907 -13.365 25.847 1.00 45.31 122 LEU A O 1
ATOM 969 N N . SER A 1 123 ? -51.127 -11.422 24.763 1.00 45.25 123 SER A N 1
ATOM 970 C CA . SER A 1 123 ? -52.005 -10.817 25.757 1.00 45.25 123 SER A CA 1
ATOM 971 C C . SER A 1 123 ? -53.420 -11.363 25.564 1.00 45.25 123 SER A C 1
ATOM 973 O O . SER A 1 123 ? -54.085 -11.074 24.570 1.00 45.25 123 SER A O 1
ATOM 975 N N . ARG A 1 124 ? -53.889 -12.180 26.515 1.00 43.31 124 ARG A N 1
ATOM 976 C CA . ARG A 1 124 ? -55.296 -12.605 26.594 1.00 43.31 124 ARG A CA 1
ATOM 977 C C . ARG A 1 124 ? -56.208 -11.376 26.748 1.00 43.31 124 ARG A C 1
ATOM 979 O O . ARG A 1 124 ? -55.860 -10.477 27.516 1.00 43.31 124 ARG A O 1
ATOM 986 N N . PRO A 1 125 ? -57.399 -11.347 26.125 1.00 41.25 125 PRO A N 1
ATOM 987 C CA . PRO A 1 125 ? -58.326 -10.242 26.306 1.00 41.25 125 PRO A CA 1
ATOM 988 C C . PRO A 1 125 ? -58.991 -10.350 27.683 1.00 41.25 125 PRO A C 1
ATOM 990 O O . PRO A 1 125 ? -59.610 -11.366 28.006 1.00 41.25 125 PRO A O 1
ATOM 993 N N . LYS A 1 126 ? -58.895 -9.296 28.498 1.00 39.00 126 LYS A N 1
ATOM 994 C CA . LYS A 1 126 ? -59.814 -9.082 29.621 1.00 39.00 126 LYS A CA 1
ATOM 995 C C . LYS A 1 126 ? -60.732 -7.913 29.293 1.00 39.00 126 LYS A C 1
ATOM 997 O O . LYS A 1 126 ? -60.285 -6.790 29.087 1.00 39.00 126 LYS A O 1
ATOM 1002 N N . LEU A 1 127 ? -62.016 -8.245 29.226 1.00 41.44 127 LEU A N 1
ATOM 1003 C CA . LEU A 1 127 ? -63.144 -7.339 29.103 1.00 41.44 127 LEU A CA 1
ATOM 1004 C C . LEU A 1 127 ? -63.273 -6.425 30.338 1.00 41.44 127 LEU A C 1
ATOM 1006 O O . LEU A 1 127 ? -63.171 -6.896 31.470 1.00 41.44 127 LEU A O 1
ATOM 1010 N N . ASN A 1 128 ? -63.683 -5.189 30.044 1.00 40.53 128 ASN A N 1
ATOM 1011 C CA . ASN A 1 128 ? -64.563 -4.292 30.805 1.00 40.53 128 ASN A CA 1
ATOM 1012 C C . ASN A 1 128 ? -64.003 -3.251 31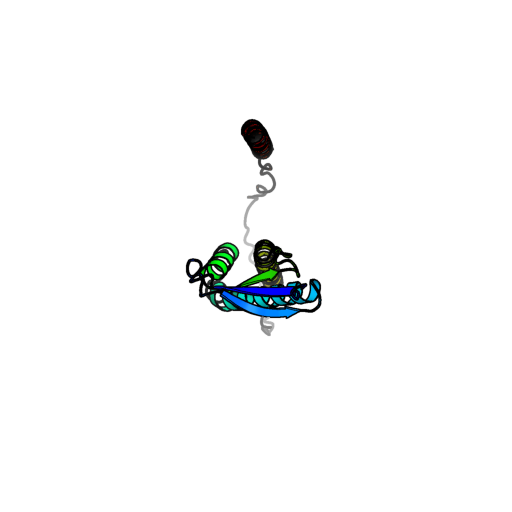.798 1.00 40.53 128 ASN A C 1
ATOM 1014 O O . ASN A 1 128 ? -63.361 -3.566 32.795 1.00 40.53 128 ASN A O 1
ATOM 1018 N N . ALA A 1 129 ? -64.543 -2.039 31.566 1.00 39.94 129 ALA A N 1
ATOM 1019 C CA . ALA A 1 129 ? -64.886 -0.941 32.486 1.00 39.94 129 ALA A CA 1
ATOM 1020 C C . ALA A 1 129 ? -63.903 0.266 32.543 1.00 39.94 129 ALA A C 1
ATOM 1022 O O . ALA A 1 129 ? -62.759 0.143 32.114 1.00 39.94 129 ALA A O 1
ATOM 1023 N N . PRO A 1 130 ? -64.375 1.484 32.905 1.00 45.78 130 PRO A N 1
ATOM 1024 C CA . PRO A 1 130 ? -64.501 2.581 31.943 1.00 45.78 130 PRO A CA 1
ATOM 1025 C C . PRO A 1 130 ? -63.704 3.852 32.304 1.00 45.78 130 PRO A C 1
ATOM 1027 O O . PRO A 1 130 ? -63.273 4.049 33.433 1.00 45.78 130 PRO A O 1
ATOM 1030 N N . VAL A 1 131 ? -63.575 4.719 31.291 1.00 49.34 131 VAL A N 1
ATOM 1031 C CA . VAL A 1 131 ? -63.457 6.193 31.310 1.00 49.34 131 VAL A CA 1
ATOM 1032 C C . VAL A 1 131 ? -62.888 6.845 32.579 1.00 49.34 131 VAL A C 1
ATOM 1034 O O . VAL A 1 131 ? -63.601 7.040 33.557 1.00 49.34 131 VAL A O 1
ATOM 1037 N N . VAL A 1 132 ? -61.674 7.397 32.455 1.00 39.53 132 VAL A N 1
ATOM 1038 C CA . VAL A 1 132 ? -61.309 8.684 33.072 1.00 39.53 132 VAL A CA 1
ATOM 1039 C C . VAL A 1 132 ? -60.476 9.487 32.070 1.00 39.53 132 VAL A C 1
ATOM 1041 O O . VAL A 1 132 ? -59.343 9.133 31.750 1.00 39.53 132 VAL A O 1
ATOM 1044 N N . GLN A 1 133 ? -61.056 10.582 31.574 1.00 47.41 133 GLN A N 1
ATOM 1045 C CA . GLN A 1 133 ? -60.337 11.660 30.900 1.00 47.41 133 GLN A CA 1
ATOM 1046 C C . GLN A 1 133 ? -59.276 12.239 31.844 1.00 47.41 133 GLN A C 1
ATOM 1048 O O . GLN A 1 133 ? -59.595 12.678 32.949 1.00 47.41 133 GLN A O 1
ATOM 1053 N N . ARG A 1 134 ? -58.030 12.331 31.379 1.00 40.97 134 ARG A N 1
ATOM 1054 C CA . ARG A 1 134 ? -57.068 13.304 31.901 1.00 40.97 134 ARG A CA 1
ATOM 1055 C C . ARG A 1 134 ? -56.490 14.104 30.745 1.00 40.97 134 ARG A C 1
ATOM 1057 O O . ARG A 1 134 ? -55.875 13.563 29.834 1.00 40.97 134 ARG A O 1
ATOM 1064 N N . PHE A 1 135 ? -56.756 15.401 30.818 1.00 40.44 135 PHE A N 1
ATOM 1065 C CA . PHE A 1 135 ? -56.113 16.457 30.056 1.00 40.44 135 PHE A CA 1
A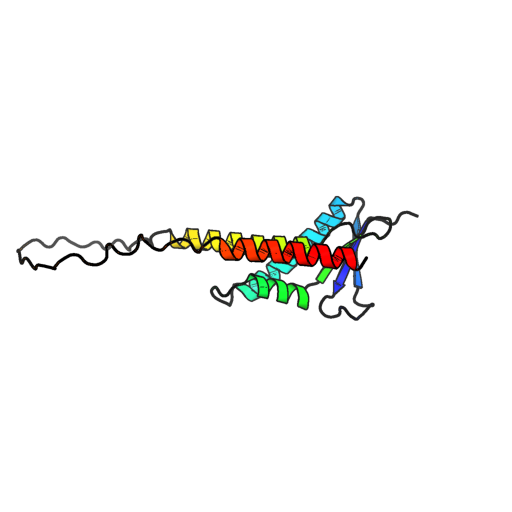TOM 1066 C C . PHE A 1 135 ? -54.588 16.354 30.163 1.00 40.44 135 PHE A C 1
ATOM 1068 O O . PHE A 1 135 ? -54.066 16.131 31.255 1.00 40.44 135 PHE A O 1
ATOM 1075 N N . SER A 1 136 ? -53.894 16.623 29.057 1.00 35.50 136 SER A N 1
ATOM 1076 C CA . SER A 1 136 ? -52.540 17.170 29.105 1.00 35.50 136 SER A CA 1
ATOM 1077 C C . SER A 1 136 ? -52.402 18.313 28.091 1.00 35.50 136 SER A C 1
ATOM 1079 O O . SER A 1 136 ? -53.073 18.287 27.055 1.00 35.50 136 SER A O 1
ATOM 1081 N N . PRO A 1 137 ? -51.622 19.355 28.420 1.00 41.44 137 PRO A N 1
ATOM 1082 C CA . PRO A 1 137 ? -51.780 20.697 27.885 1.00 41.44 137 PRO A CA 1
ATOM 1083 C C . PRO A 1 137 ? -50.882 20.967 26.670 1.00 41.44 137 PRO A C 1
ATOM 1085 O O . PRO A 1 137 ? -49.815 20.389 26.522 1.00 41.44 137 PRO A O 1
ATOM 1088 N N . VAL A 1 138 ? -51.354 21.897 25.839 1.00 35.75 138 VAL A N 1
ATOM 1089 C CA . VAL A 1 138 ? -50.614 23.017 25.231 1.00 35.75 138 VAL A CA 1
ATOM 1090 C C . VAL A 1 138 ? -49.222 22.732 24.647 1.00 35.75 138 VAL A C 1
ATOM 1092 O O . VAL A 1 138 ? -48.246 22.508 25.353 1.00 35.75 138 VAL A O 1
ATOM 1095 N N . MET A 1 139 ? -49.157 22.921 23.325 1.00 43.12 139 MET A N 1
ATOM 1096 C CA . MET A 1 139 ? -48.090 23.610 22.590 1.00 43.12 139 MET A CA 1
ATOM 1097 C C . MET A 1 139 ? -46.801 23.920 23.367 1.00 43.12 139 MET A C 1
ATOM 1099 O O . MET A 1 139 ? -46.729 24.898 24.107 1.00 43.12 139 MET A O 1
ATOM 1103 N N . ALA A 1 140 ? -45.732 23.199 23.048 1.00 39.44 140 ALA A N 1
ATOM 1104 C CA . ALA A 1 140 ? -44.382 23.738 23.122 1.00 39.44 140 ALA A CA 1
ATOM 1105 C C . ALA A 1 140 ? -43.484 22.989 22.134 1.00 39.44 140 ALA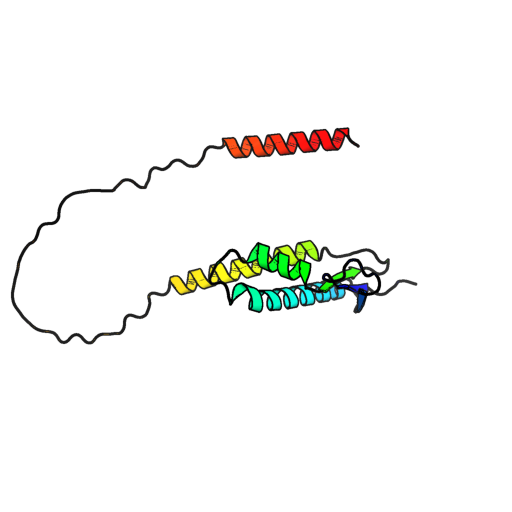 A C 1
ATOM 1107 O O . ALA A 1 140 ? -43.542 21.768 22.036 1.00 39.44 140 ALA A O 1
ATOM 1108 N N . LEU A 1 141 ? -42.628 23.746 21.448 1.00 37.75 141 LEU A N 1
ATOM 1109 C CA . LEU A 1 141 ? -41.522 23.285 20.603 1.00 37.75 141 LEU A CA 1
ATOM 1110 C C . LEU A 1 141 ? -41.838 22.873 19.152 1.00 37.75 141 LEU A C 1
ATOM 1112 O O . LEU A 1 141 ? -41.225 21.974 18.586 1.00 37.75 141 LEU A O 1
ATOM 1116 N N . TRP A 1 142 ? -42.641 23.689 18.468 1.00 34.53 142 TRP A N 1
ATOM 1117 C CA . TRP A 1 142 ? -42.415 23.985 17.043 1.00 34.53 142 TRP A CA 1
ATOM 1118 C C . TRP A 1 142 ? -41.305 25.050 16.906 1.00 34.53 142 TRP A C 1
ATOM 1120 O O . TRP A 1 142 ? -41.520 26.148 16.409 1.00 34.53 142 TRP A O 1
ATOM 1130 N N . SER A 1 143 ? -40.111 24.737 17.418 1.00 41.00 143 SER A N 1
ATOM 1131 C CA . SER A 1 143 ? -38.927 25.610 17.372 1.00 41.00 143 SER A CA 1
ATOM 1132 C C . SER A 1 143 ? -37.661 24.782 17.173 1.00 41.00 143 SER A C 1
ATOM 1134 O O . SER A 1 143 ? -36.789 24.767 18.033 1.00 41.00 143 SER A O 1
ATOM 1136 N N . PHE A 1 144 ? -37.556 24.060 16.056 1.00 36.59 144 PHE A N 1
ATOM 1137 C CA . PHE A 1 144 ? -36.273 23.480 15.625 1.00 36.59 144 PHE A CA 1
ATOM 1138 C C . PHE A 1 144 ? -36.106 23.390 14.096 1.00 36.59 144 PHE A C 1
ATOM 1140 O O . PHE A 1 144 ? -35.277 22.631 13.606 1.00 36.59 144 PHE A O 1
ATOM 1147 N N . LEU A 1 145 ? -36.850 24.202 13.332 1.00 42.12 145 LEU A N 1
ATOM 1148 C CA . LEU A 1 145 ? -36.715 24.325 11.869 1.00 42.12 145 LEU A CA 1
ATOM 1149 C C . LEU A 1 145 ? -36.278 25.728 11.419 1.00 42.12 145 LEU A C 1
ATOM 1151 O O . LEU A 1 145 ? -36.616 26.195 10.336 1.00 42.12 145 LEU A O 1
ATOM 1155 N N . SER A 1 146 ? -35.474 26.396 12.242 1.00 46.34 146 SER A N 1
ATOM 1156 C CA . SER A 1 146 ? -34.846 27.671 11.886 1.00 46.34 146 SER A CA 1
ATOM 1157 C C . SER A 1 146 ? -33.518 27.830 12.627 1.00 46.34 146 SER A C 1
ATOM 1159 O O . SER A 1 146 ? -33.384 28.610 13.564 1.00 46.34 146 SER A O 1
ATOM 1161 N N . LYS A 1 147 ? -32.503 27.074 12.192 1.00 39.81 147 LYS A N 1
ATOM 1162 C CA . LYS A 1 147 ? -31.103 27.476 12.382 1.00 39.81 147 LYS A CA 1
ATOM 1163 C C . LYS A 1 147 ? -30.476 27.757 11.010 1.00 39.81 147 LYS A C 1
ATOM 1165 O O . LYS A 1 147 ? -30.580 26.910 10.123 1.00 39.81 147 LYS A O 1
ATOM 1170 N N . PRO A 1 148 ? -29.878 28.944 10.811 1.00 49.59 148 PRO A N 1
ATOM 1171 C CA . PRO A 1 148 ? -29.262 29.328 9.549 1.00 49.59 148 PRO A CA 1
ATOM 1172 C C . PRO A 1 148 ? -28.009 28.485 9.283 1.00 49.59 148 PRO A C 1
ATOM 1174 O O . PRO A 1 148 ? -27.253 28.162 10.200 1.00 49.59 148 PRO A O 1
ATOM 1177 N N . ARG A 1 149 ? -27.793 28.145 8.007 1.00 54.91 149 ARG A N 1
ATOM 1178 C CA . ARG A 1 149 ? -26.538 27.564 7.508 1.00 54.91 149 ARG A CA 1
ATOM 1179 C C . ARG A 1 149 ? -25.363 28.465 7.930 1.00 54.91 149 ARG A C 1
ATOM 1181 O O . ARG A 1 149 ? -25.506 29.685 7.816 1.00 54.91 149 ARG A O 1
ATOM 1188 N N . PRO A 1 150 ? -24.218 27.923 8.383 1.00 46.38 150 PRO A N 1
ATOM 1189 C CA . PRO A 1 150 ? -23.043 28.749 8.626 1.00 46.38 150 PRO A CA 1
ATOM 1190 C C . PRO A 1 150 ? -22.608 29.441 7.326 1.00 46.38 150 PRO A C 1
ATOM 1192 O O . PRO A 1 150 ? -22.599 28.850 6.247 1.00 46.38 150 PRO A O 1
ATOM 1195 N N . ALA A 1 151 ? -22.329 30.734 7.465 1.00 55.28 151 ALA A N 1
ATOM 1196 C CA . ALA A 1 151 ? -22.077 31.702 6.408 1.00 55.28 151 ALA A CA 1
ATOM 1197 C C . ALA A 1 151 ? -20.862 31.356 5.511 1.00 55.28 151 ALA A C 1
ATOM 1199 O O . ALA A 1 151 ? -19.908 30.731 5.978 1.00 55.28 151 ALA A O 1
ATOM 1200 N N . PRO A 1 152 ? -20.827 31.844 4.253 1.00 56.50 152 PRO A N 1
ATOM 1201 C CA . PRO A 1 152 ? -19.761 31.590 3.266 1.00 56.50 152 PRO A CA 1
ATOM 1202 C C . PRO A 1 152 ? -18.368 32.171 3.606 1.00 56.50 152 PRO A C 1
ATOM 1204 O O . PRO A 1 152 ? -17.447 32.067 2.798 1.00 56.50 152 PRO A O 1
ATOM 1207 N N . ALA A 1 153 ? -18.171 32.769 4.784 1.00 55.75 153 ALA A N 1
ATOM 1208 C CA . ALA A 1 153 ? -16.937 33.477 5.135 1.00 55.75 153 ALA A CA 1
ATOM 1209 C C . ALA A 1 153 ? -15.708 32.555 5.285 1.00 55.75 153 ALA A C 1
ATOM 1211 O O . ALA A 1 153 ? -14.596 32.959 4.951 1.00 55.75 153 ALA A O 1
ATOM 1212 N N . LEU A 1 154 ? -15.896 31.307 5.727 1.00 54.97 154 LEU A N 1
ATOM 1213 C CA . LEU A 1 154 ? -14.786 30.358 5.909 1.00 54.97 154 LEU A CA 1
ATOM 1214 C C . LEU A 1 154 ? -14.231 29.831 4.578 1.00 54.97 154 LEU A C 1
ATOM 1216 O O . LEU A 1 154 ? -13.029 29.618 4.451 1.00 54.97 154 LEU A O 1
ATOM 1220 N N . TRP A 1 155 ? -15.085 29.697 3.561 1.00 55.66 155 TRP A N 1
ATOM 1221 C CA . TRP A 1 155 ? -14.667 29.252 2.229 1.00 55.66 155 TRP A CA 1
ATOM 1222 C C . TRP A 1 155 ? -13.849 30.314 1.492 1.00 55.66 155 TRP A C 1
ATOM 1224 O O . TRP A 1 155 ? -12.857 29.992 0.842 1.00 55.66 155 TRP A O 1
ATOM 1234 N N . VAL A 1 156 ? -14.212 31.590 1.641 1.00 65.81 156 VAL A N 1
ATOM 1235 C CA . VAL A 1 156 ? -13.460 32.698 1.035 1.00 65.81 156 VAL A CA 1
ATOM 1236 C C . VAL A 1 156 ? -12.083 32.853 1.693 1.00 65.81 156 VAL A C 1
ATOM 1238 O O . VAL A 1 156 ? -11.097 33.070 0.991 1.00 65.81 156 VAL A O 1
ATOM 1241 N N . ALA A 1 157 ? -11.990 32.668 3.014 1.00 64.88 157 ALA A N 1
ATOM 1242 C CA . ALA A 1 157 ? -10.715 32.703 3.732 1.00 64.88 157 ALA A CA 1
ATOM 1243 C C . ALA A 1 157 ? -9.776 31.553 3.319 1.00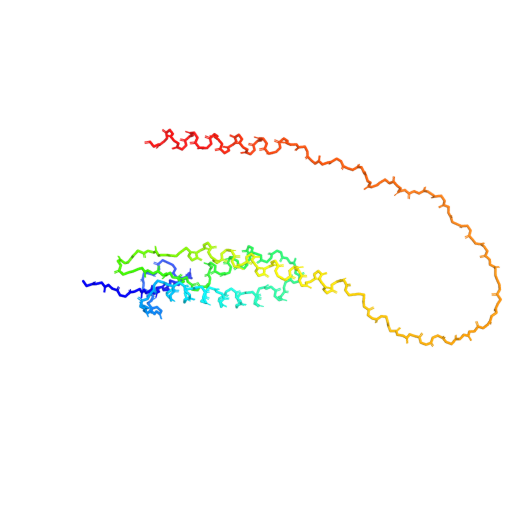 64.88 157 ALA A C 1
ATOM 1245 O O . ALA A 1 157 ? -8.581 31.775 3.132 1.00 64.88 157 ALA A O 1
ATOM 1246 N N . PHE A 1 158 ? -10.318 30.348 3.108 1.00 71.31 158 PHE A N 1
ATOM 1247 C CA . PHE A 1 158 ? -9.541 29.195 2.647 1.00 71.31 158 PHE A CA 1
ATOM 1248 C C . PHE A 1 158 ? -8.988 29.398 1.227 1.00 71.31 158 PHE A C 1
ATOM 1250 O O . PHE A 1 158 ? -7.798 29.198 0.990 1.00 71.31 158 PHE A O 1
ATOM 1257 N N . ILE A 1 159 ? -9.812 29.891 0.295 1.00 75.62 159 ILE A N 1
ATOM 1258 C CA . ILE A 1 159 ? -9.378 30.167 -1.086 1.00 75.62 159 ILE A CA 1
ATOM 1259 C C . ILE A 1 159 ? -8.308 31.270 -1.124 1.00 75.62 159 ILE A C 1
ATOM 1261 O O . ILE A 1 159 ? -7.316 31.141 -1.844 1.00 75.62 159 ILE A O 1
ATOM 1265 N N . ALA A 1 160 ? -8.467 32.334 -0.330 1.00 76.12 160 ALA A N 1
ATOM 1266 C CA . ALA A 1 160 ? -7.475 33.406 -0.243 1.00 76.12 160 ALA A CA 1
ATOM 1267 C C . ALA A 1 160 ? -6.125 32.907 0.306 1.00 76.12 160 ALA A C 1
ATOM 1269 O O . ALA A 1 160 ? -5.073 33.289 -0.210 1.00 76.12 160 ALA A O 1
ATOM 1270 N N . PHE A 1 161 ? -6.146 32.012 1.300 1.00 82.50 161 PHE A N 1
ATOM 1271 C CA . PHE A 1 161 ? -4.941 31.397 1.855 1.00 82.50 161 PHE A CA 1
ATOM 1272 C C . PHE A 1 161 ? -4.216 30.515 0.825 1.00 82.50 161 PHE A C 1
ATOM 1274 O O . PHE A 1 161 ? -3.012 30.670 0.620 1.00 82.50 161 PHE A O 1
ATOM 1281 N N . CYS A 1 162 ? -4.945 29.661 0.097 1.00 82.94 162 CYS A N 1
ATOM 1282 C CA . CYS A 1 162 ? -4.359 28.818 -0.949 1.00 82.94 162 CYS A CA 1
ATOM 1283 C C . CYS A 1 162 ? -3.709 29.640 -2.075 1.00 82.94 162 CYS A C 1
ATOM 1285 O O . CYS A 1 162 ? -2.618 29.300 -2.538 1.00 82.94 162 CYS A O 1
ATOM 1287 N N . LEU A 1 163 ? -4.338 30.746 -2.492 1.00 83.31 163 LEU A N 1
ATOM 1288 C CA . LEU A 1 163 ? -3.778 31.643 -3.509 1.00 83.31 163 LEU A CA 1
ATOM 1289 C C . LEU A 1 163 ? -2.517 32.369 -3.017 1.00 83.31 163 LEU A C 1
ATOM 1291 O O . LEU A 1 163 ? -1.557 32.501 -3.777 1.00 83.31 163 LEU A O 1
ATOM 1295 N N . ALA A 1 164 ? -2.480 32.790 -1.750 1.00 81.94 164 ALA A N 1
ATOM 1296 C CA . ALA A 1 164 ? -1.295 33.411 -1.159 1.00 81.94 164 ALA A CA 1
ATOM 1297 C C . ALA A 1 164 ? -0.109 32.431 -1.089 1.00 81.94 164 ALA A C 1
ATOM 1299 O O . ALA A 1 164 ? 1.002 32.782 -1.489 1.00 81.94 164 ALA A O 1
ATOM 1300 N N . CYS A 1 165 ? -0.343 31.183 -0.669 1.00 78.88 165 CYS A N 1
ATOM 1301 C CA . CYS A 1 165 ? 0.694 30.148 -0.641 1.00 78.88 165 CYS A CA 1
ATOM 1302 C C . CYS A 1 165 ? 1.231 29.820 -2.043 1.00 78.88 165 CYS A C 1
ATOM 1304 O O . CYS A 1 165 ? 2.442 29.680 -2.215 1.00 78.88 165 CYS A O 1
ATOM 1306 N N . ALA A 1 166 ? 0.361 29.758 -3.056 1.00 79.94 166 ALA A N 1
ATOM 1307 C CA . ALA A 1 166 ? 0.773 29.503 -4.437 1.00 79.94 166 ALA A CA 1
ATOM 1308 C C . ALA A 1 166 ? 1.642 30.636 -5.016 1.00 79.94 166 ALA A C 1
ATOM 1310 O O . ALA A 1 166 ? 2.607 30.370 -5.736 1.00 79.94 166 ALA A O 1
ATOM 1311 N N . LEU A 1 167 ? 1.338 31.897 -4.684 1.00 80.31 167 LEU A N 1
ATOM 1312 C CA . LEU A 1 167 ? 2.137 33.051 -5.109 1.00 80.31 167 LEU A CA 1
ATOM 1313 C C . LEU A 1 167 ? 3.511 33.086 -4.428 1.00 80.31 167 LEU A C 1
ATOM 1315 O O . LEU A 1 167 ? 4.509 33.341 -5.099 1.00 80.31 167 LEU A O 1
ATOM 1319 N N . ILE A 1 168 ? 3.579 32.771 -3.131 1.00 80.31 168 ILE A N 1
ATOM 1320 C CA . ILE A 1 168 ? 4.847 32.693 -2.389 1.00 80.31 168 ILE A CA 1
ATOM 1321 C C . ILE A 1 168 ? 5.721 31.555 -2.929 1.00 80.31 168 ILE A C 1
ATOM 1323 O O . ILE A 1 168 ? 6.902 31.764 -3.196 1.00 80.31 168 ILE A O 1
ATOM 1327 N N . TYR A 1 169 ? 5.144 30.373 -3.167 1.00 73.94 169 TYR A N 1
ATOM 1328 C CA . TYR A 1 169 ? 5.881 29.230 -3.715 1.00 73.94 169 TYR A CA 1
ATOM 1329 C C . TYR A 1 169 ? 6.485 29.531 -5.094 1.00 73.94 169 TYR A C 1
ATOM 1331 O O . TYR A 1 169 ? 7.599 29.111 -5.395 1.00 73.94 169 TYR A O 1
ATOM 1339 N N . ARG A 1 170 ? 5.775 30.302 -5.926 1.00 72.31 170 ARG A N 1
ATOM 1340 C CA . ARG A 1 170 ? 6.250 30.700 -7.256 1.00 72.31 170 ARG A CA 1
ATOM 1341 C C . ARG A 1 170 ? 7.334 31.782 -7.222 1.00 72.31 170 ARG A C 1
ATOM 1343 O O . ARG A 1 170 ? 8.096 31.864 -8.171 1.00 72.31 170 ARG A O 1
ATOM 1350 N N . ALA A 1 171 ? 7.400 32.596 -6.168 1.00 67.69 171 ALA A N 1
ATOM 1351 C CA . ALA A 1 171 ? 8.444 33.609 -5.989 1.00 67.69 171 ALA A CA 1
ATOM 1352 C C . ALA A 1 171 ? 9.747 33.044 -5.388 1.00 67.69 171 ALA A C 1
ATOM 1354 O O . ALA A 1 171 ? 10.776 33.712 -5.426 1.00 67.69 171 ALA A O 1
ATOM 1355 N N . LEU A 1 172 ? 9.694 31.836 -4.816 1.00 71.94 172 LEU A N 1
ATOM 1356 C CA . LEU A 1 172 ? 10.835 31.131 -4.218 1.00 71.94 172 LEU A CA 1
ATOM 1357 C C . LEU A 1 172 ? 11.483 30.098 -5.163 1.00 71.94 172 LEU A C 1
ATOM 1359 O O . LEU A 1 172 ? 12.418 29.410 -4.756 1.00 71.94 172 LEU A O 1
ATOM 1363 N N . ARG A 1 173 ? 10.993 29.985 -6.402 1.00 60.91 173 ARG A N 1
ATOM 1364 C CA . ARG A 1 173 ? 11.617 29.248 -7.511 1.00 60.91 173 ARG A CA 1
ATOM 1365 C C . ARG A 1 173 ? 12.159 30.228 -8.539 1.00 60.91 173 ARG A C 1
ATOM 1367 O O . ARG A 1 173 ? 13.196 29.889 -9.142 1.00 60.91 173 ARG A O 1
#

Sequence (173 aa):
MDQPYHVTVFDNFHRDDPDEVWVSGTFATAEAAIAAVKRQIDSELAHFWSEVCEQDKGVSPLDRLISQYNSFAEAPVAFDRNGSVIFDSTAYMEWKAAEMIGEVASSDGLQRRQPEPQPFVLSRPKLNAPVVQRFSPVMALWSFLSKPRPAPALWVAFIAFCLACALIYRALR

Foldseek 3Di:
DQAFKWKKKAFLQPNVDPVRIDTPDGDNDQVVLVVVLLVQLLVLLVVLCVVQVVPPVDDDCQVVSLVCCNNGNIRIFIAGSVRDTDDDSSVSSSVSSVVVVVVVVVVVVVVVPPDDPDPPPPDDDDDDDDDDDDDDDDDDDPPDPDDDDPDCPVVVVVVVVVVVVVVVVVVVD